Protein AF-A0A8T1TCF3-F1 (afdb_monomer_lite)

InterPro domains:
  IPR020339 Ciliary microtubule inner protein 1-like [PF14945] (6-82)
  IPR020339 Ciliary microtubule inner protein 1-like [PTHR31909] (2-83)

Radius of gyration: 40.35 Å; chains: 1; bounding box: 70×58×101 Å

pLDDT: mean 73.55, std 9.68, range [37.53, 90.69]

Organism: Chelydra serpentina (NCBI:txid8475)

Sequence (84 aa)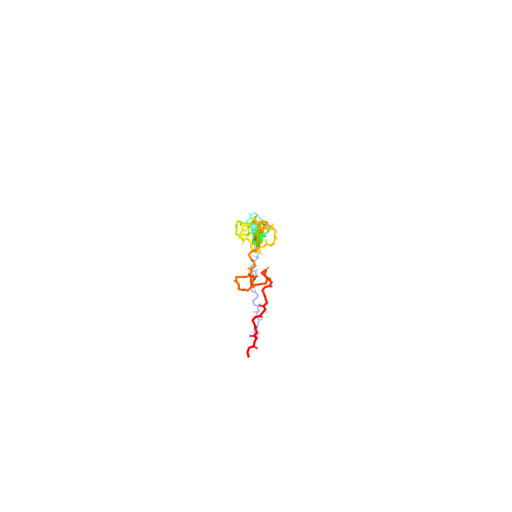:
MIKDERKEPTKPKIELPEHLQIRPVTPVEKYIKVYPSPPIPKTTQGFIGWRSSVPGLELERYYQVRSCKGAFHKDLKWPDEPSD

Foldseek 3Di:
DDDDPPDDPDPPPPDDPPVPDDDPDDPCCVPDDDDDDDDDDCPPPVQAECQHPDPPSHPVDDDDPDDPPCPVVVVVVDDDDDDD

Structure (mmCIF, N/CA/C/O backbone):
data_AF-A0A8T1TCF3-F1
#
_entry.id   AF-A0A8T1TCF3-F1
#
loop_
_atom_site.group_PDB
_atom_site.id
_atom_site.type_symbol
_atom_site.label_atom_id
_atom_site.label_alt_id
_a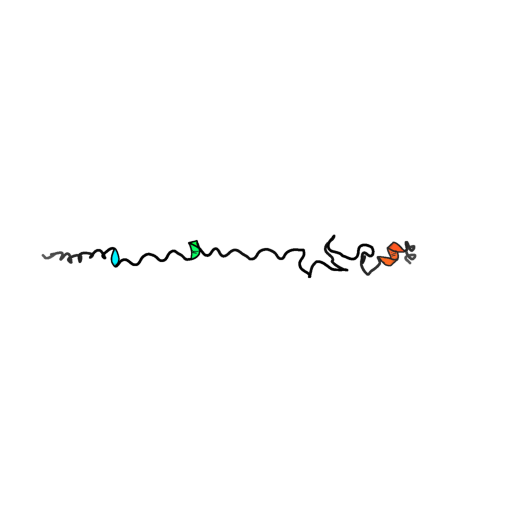tom_site.label_comp_id
_atom_site.label_asym_id
_atom_site.label_entity_id
_atom_site.label_seq_id
_atom_site.pdbx_PDB_ins_code
_atom_site.Cartn_x
_atom_site.Cartn_y
_atom_site.Cartn_z
_atom_site.occupancy
_atom_site.B_iso_or_equiv
_atom_site.auth_seq_id
_atom_site.auth_comp_id
_atom_site.auth_asym_id
_atom_site.auth_atom_id
_atom_site.pdbx_PDB_model_num
ATOM 1 N N . MET A 1 1 ? -34.134 -49.811 68.472 1.00 37.53 1 MET A N 1
ATOM 2 C CA . MET A 1 1 ? -33.039 -49.443 67.549 1.00 37.53 1 MET A CA 1
ATOM 3 C C . MET A 1 1 ? -33.401 -48.127 66.884 1.00 37.53 1 MET A C 1
ATOM 5 O O . MET A 1 1 ? -34.516 -47.986 66.409 1.00 37.53 1 MET A O 1
ATOM 9 N N . ILE A 1 2 ? -32.484 -47.165 66.974 1.00 49.03 2 ILE A N 1
ATOM 10 C CA . ILE A 1 2 ? -32.574 -45.778 66.503 1.00 49.03 2 ILE A CA 1
ATOM 11 C C . ILE A 1 2 ? -32.548 -45.715 64.972 1.00 49.03 2 ILE A C 1
ATOM 13 O O . ILE A 1 2 ? -31.765 -46.442 64.366 1.00 49.03 2 ILE A O 1
ATOM 17 N N . LYS A 1 3 ? -33.314 -44.786 64.386 1.00 50.69 3 LYS A N 1
ATOM 18 C CA . LYS A 1 3 ? -32.861 -43.866 63.323 1.00 50.69 3 LYS A CA 1
ATOM 19 C C . LYS A 1 3 ? -33.894 -42.750 63.174 1.00 50.69 3 LYS A C 1
ATOM 21 O O . LYS A 1 3 ? -34.836 -42.845 62.401 1.00 50.69 3 LYS A O 1
ATOM 26 N N . ASP A 1 4 ? -33.724 -41.729 64.003 1.00 50.00 4 ASP A N 1
ATOM 27 C CA . ASP A 1 4 ? -34.449 -40.468 63.902 1.00 50.00 4 ASP A CA 1
ATOM 28 C C . ASP A 1 4 ? -33.646 -39.573 62.947 1.00 50.00 4 ASP A C 1
ATOM 30 O O . ASP A 1 4 ? -32.600 -39.022 63.305 1.00 50.00 4 ASP A O 1
ATOM 34 N N . GLU A 1 5 ? -34.046 -39.549 61.676 1.00 63.47 5 GLU A N 1
ATOM 35 C CA . GLU A 1 5 ? -33.425 -38.711 60.651 1.00 63.47 5 GLU A CA 1
ATOM 36 C C . GLU A 1 5 ? -33.847 -37.254 60.870 1.00 63.47 5 GLU A C 1
ATOM 38 O O . GLU A 1 5 ? -34.870 -36.788 60.363 1.00 63.47 5 GLU A O 1
ATOM 43 N N . ARG A 1 6 ? -33.043 -36.512 61.641 1.00 57.56 6 ARG A N 1
ATOM 44 C CA . ARG A 1 6 ? -33.164 -35.054 61.757 1.00 57.56 6 ARG A CA 1
ATOM 45 C C . ARG A 1 6 ? -32.955 -34.412 60.385 1.00 57.56 6 ARG A C 1
ATOM 47 O O . ARG A 1 6 ? -31.826 -34.227 59.941 1.00 57.56 6 ARG A O 1
ATOM 54 N N . LYS A 1 7 ? -34.053 -34.039 59.732 1.00 63.03 7 LYS A N 1
ATOM 55 C CA . LYS A 1 7 ? -34.045 -33.138 58.577 1.00 63.03 7 LYS A CA 1
ATOM 56 C C . LYS A 1 7 ? -33.687 -31.740 59.075 1.00 63.03 7 LYS A C 1
ATOM 58 O O . LYS A 1 7 ? -34.427 -31.157 59.866 1.00 63.03 7 LYS A O 1
ATOM 63 N N . GLU A 1 8 ? -3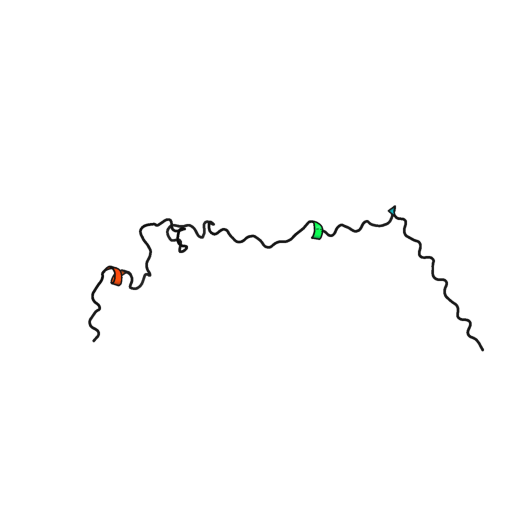2.541 -31.220 58.650 1.00 64.75 8 GLU A N 1
ATOM 64 C CA . GLU A 1 8 ? -32.173 -29.830 58.915 1.00 64.75 8 GLU A CA 1
ATOM 65 C C . GLU A 1 8 ? -33.219 -28.894 58.288 1.00 64.75 8 GLU A C 1
ATOM 67 O O . GLU A 1 8 ? -33.623 -29.114 57.140 1.00 64.75 8 GLU A O 1
ATOM 72 N N . PRO A 1 9 ? -33.687 -27.853 58.998 1.00 62.16 9 PRO A N 1
ATOM 73 C CA . PRO A 1 9 ? -34.596 -26.887 58.409 1.00 62.16 9 PRO A CA 1
ATOM 74 C C . PRO A 1 9 ? -33.854 -26.133 57.302 1.00 62.16 9 PRO A C 1
ATOM 76 O O . PRO A 1 9 ? -32.942 -25.344 57.559 1.00 62.16 9 PRO A O 1
ATOM 79 N N . THR A 1 10 ? -34.247 -26.374 56.052 1.00 65.19 10 THR A N 1
ATOM 80 C CA . THR A 1 10 ? -33.818 -25.574 54.904 1.00 65.19 10 THR A CA 1
ATOM 81 C C . THR A 1 10 ? -34.190 -24.124 55.172 1.00 65.19 10 THR A C 1
ATOM 83 O O . THR A 1 10 ? -35.372 -23.779 55.194 1.00 65.19 10 THR A O 1
ATOM 86 N N . LYS A 1 11 ? -33.179 -23.283 55.419 1.00 68.38 11 LYS A N 1
ATOM 87 C CA . LYS A 1 11 ? -33.351 -21.843 55.632 1.00 68.38 11 LYS A CA 1
ATOM 88 C C . LYS A 1 11 ? -34.230 -21.274 54.509 1.00 68.38 11 LYS A C 1
ATOM 90 O O . LYS A 1 11 ? -33.961 -21.586 53.343 1.00 68.38 11 LYS A O 1
ATOM 95 N N . PRO A 1 12 ? -35.251 -20.457 54.818 1.00 66.88 12 PRO A N 1
ATOM 96 C CA . PRO A 1 12 ? -36.033 -19.803 53.781 1.00 66.88 12 PRO A CA 1
ATOM 97 C C . PRO A 1 12 ? -35.082 -18.941 52.947 1.00 66.88 12 PRO A C 1
ATOM 99 O O . PRO A 1 12 ? -34.364 -18.094 53.483 1.00 66.88 12 PRO A O 1
ATOM 102 N N . LYS A 1 13 ? -35.024 -19.198 51.638 1.00 65.69 13 LYS A N 1
ATOM 103 C CA . LYS A 1 13 ? -34.306 -18.333 50.702 1.00 65.69 13 LYS A CA 1
ATOM 104 C C . LYS A 1 13 ? -35.075 -17.017 50.660 1.00 65.69 13 LYS A C 1
ATOM 106 O O . LYS A 1 13 ? -36.136 -16.952 50.057 1.00 65.69 13 LYS A O 1
ATOM 111 N N . ILE A 1 14 ? -34.578 -16.009 51.369 1.00 74.06 14 ILE A N 1
ATOM 112 C CA . ILE A 1 14 ? -35.111 -14.650 51.296 1.00 74.06 14 ILE A CA 1
ATOM 113 C C . ILE A 1 14 ? -34.887 -14.180 49.860 1.00 74.06 14 ILE A C 1
ATOM 115 O O . ILE A 1 14 ? -33.744 -14.065 49.415 1.00 74.06 14 ILE A O 1
ATOM 119 N N . GLU A 1 15 ? -35.972 -13.976 49.122 1.00 76.25 15 GLU A N 1
ATOM 120 C CA . GLU A 1 15 ? -35.909 -13.399 47.785 1.00 76.25 15 GLU A CA 1
ATOM 121 C C . GLU A 1 15 ? -35.441 -11.948 47.914 1.00 76.25 15 GLU A C 1
ATOM 123 O O . GLU A 1 15 ? -36.004 -11.163 48.680 1.00 76.25 15 GLU A O 1
ATOM 128 N N . LEU A 1 16 ? -34.352 -11.602 47.222 1.00 78.81 16 LEU A N 1
ATOM 129 C CA . LEU A 1 16 ? -33.791 -10.259 47.284 1.00 78.81 16 LEU A CA 1
ATOM 130 C C . LEU A 1 16 ? -34.783 -9.282 46.625 1.00 78.81 16 LEU A C 1
ATOM 132 O O . LEU A 1 16 ? -35.119 -9.487 45.453 1.00 78.81 16 LEU A O 1
ATOM 136 N N . PRO A 1 17 ? -35.223 -8.221 47.329 1.00 85.38 17 PRO A N 1
ATOM 137 C CA . PRO A 1 17 ? -36.109 -7.207 46.773 1.00 85.38 17 PRO A CA 1
ATOM 138 C C . PRO A 1 17 ? -35.602 -6.670 45.434 1.00 85.38 17 PRO A C 1
ATOM 140 O O . PRO A 1 17 ? -34.413 -6.396 45.285 1.00 85.38 17 PRO A O 1
ATOM 143 N N . GLU A 1 18 ? -36.510 -6.472 44.479 1.00 78.44 18 GLU A N 1
ATOM 144 C CA . GLU A 1 18 ? -36.193 -6.094 43.092 1.00 78.44 18 GLU A CA 1
ATOM 145 C C . GLU A 1 18 ? -35.313 -4.836 42.988 1.00 78.44 18 GLU A C 1
ATOM 147 O O . GLU A 1 18 ? -34.386 -4.777 42.188 1.00 78.44 18 GLU A O 1
ATOM 152 N N . HIS A 1 19 ? -35.533 -3.849 43.859 1.00 79.94 19 HIS A N 1
ATOM 153 C CA . HIS A 1 19 ? -34.754 -2.607 43.891 1.00 79.94 19 HIS A CA 1
ATOM 154 C C . HIS A 1 19 ? -33.326 -2.770 44.445 1.00 79.94 19 HIS A C 1
ATOM 156 O O . HIS A 1 19 ? -32.504 -1.873 44.270 1.00 79.94 19 HIS A O 1
ATOM 162 N N . LEU A 1 20 ? -33.030 -3.889 45.118 1.00 80.62 20 LEU A N 1
ATOM 163 C CA . LEU A 1 20 ? -31.688 -4.259 45.584 1.00 80.62 20 LEU A CA 1
ATOM 164 C C . LEU A 1 20 ? -30.960 -5.169 44.585 1.00 80.62 20 LEU A C 1
ATOM 166 O O . LEU A 1 20 ? -29.777 -5.462 44.769 1.00 80.62 20 LEU A O 1
ATOM 170 N N . GLN A 1 21 ? -31.640 -5.627 43.531 1.00 81.25 21 GLN A N 1
ATOM 171 C CA . GLN A 1 21 ? -31.021 -6.437 42.491 1.00 81.25 21 GLN A CA 1
ATOM 172 C C . GLN A 1 21 ? -30.155 -5.545 41.596 1.00 81.25 21 GLN A C 1
ATOM 174 O O . GLN A 1 21 ? -30.616 -4.575 40.991 1.00 81.25 21 GLN A O 1
ATOM 179 N N . ILE A 1 22 ? -28.869 -5.879 41.505 1.00 78.62 22 ILE A N 1
ATOM 180 C 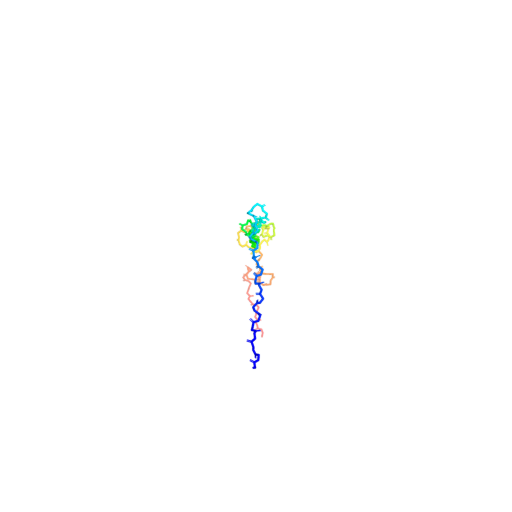CA . ILE A 1 22 ? -27.941 -5.202 40.601 1.00 78.62 22 ILE A CA 1
ATOM 181 C C . ILE A 1 22 ? -28.387 -5.510 39.176 1.00 78.62 22 ILE A C 1
ATOM 183 O O . ILE A 1 22 ? -28.475 -6.673 38.778 1.00 78.62 22 ILE A O 1
ATOM 187 N N . ARG A 1 23 ? -28.653 -4.465 38.388 1.00 73.00 23 ARG A N 1
ATOM 188 C CA . ARG A 1 23 ? -28.928 -4.651 36.965 1.00 73.00 23 ARG A CA 1
ATOM 189 C C . ARG A 1 23 ? -27.688 -5.262 36.314 1.00 73.00 23 ARG A C 1
ATOM 191 O O . ARG A 1 23 ? -26.596 -4.724 36.516 1.00 73.00 23 ARG A O 1
ATOM 198 N N . PRO A 1 24 ? -27.823 -6.349 35.537 1.00 71.94 24 PRO A N 1
ATOM 199 C CA . PRO A 1 24 ? -26.691 -6.887 34.807 1.00 71.94 24 PRO A CA 1
ATOM 200 C C . PRO A 1 24 ? -26.145 -5.780 33.907 1.00 71.94 24 PRO A C 1
ATOM 202 O O . PRO A 1 24 ? -26.886 -5.170 33.131 1.00 71.94 24 PRO A O 1
ATOM 205 N N . VAL A 1 25 ? -24.854 -5.482 34.058 1.00 73.50 25 VAL A N 1
ATOM 206 C CA . VAL A 1 25 ? -24.162 -4.530 33.192 1.00 73.50 25 VAL A CA 1
ATOM 207 C C . VAL A 1 25 ? -24.335 -5.043 31.772 1.00 73.50 25 VAL A C 1
ATOM 209 O O . VAL A 1 25 ? -24.046 -6.207 31.495 1.00 73.50 25 VAL A O 1
ATOM 212 N N . THR A 1 26 ? -24.855 -4.203 30.878 1.00 71.31 26 THR A N 1
ATOM 213 C CA . THR A 1 26 ? -24.936 -4.581 29.469 1.00 71.31 26 THR A CA 1
ATOM 214 C C . THR A 1 26 ? -23.537 -4.981 29.020 1.00 71.31 26 THR A C 1
ATOM 216 O O . THR A 1 26 ? -22.626 -4.160 29.176 1.00 71.31 26 THR A O 1
ATOM 219 N N . PRO A 1 27 ? -23.340 -6.202 28.494 1.00 78.62 27 PRO A N 1
ATOM 220 C CA . PRO A 1 27 ? -22.020 -6.632 28.080 1.00 78.62 27 PRO A CA 1
ATOM 221 C C . PRO A 1 27 ? -21.508 -5.636 27.049 1.00 78.62 27 PRO A C 1
ATOM 223 O O . PRO A 1 27 ? -22.200 -5.292 26.087 1.00 78.62 27 PRO A O 1
ATOM 226 N N . VAL A 1 28 ? -20.304 -5.130 27.296 1.00 68.44 28 VAL A N 1
ATOM 227 C CA . VAL A 1 28 ? -19.660 -4.099 26.477 1.00 68.44 28 VAL A CA 1
ATOM 228 C C . VAL A 1 28 ? -19.549 -4.558 25.017 1.00 68.44 28 VAL A C 1
ATOM 230 O O . VAL A 1 28 ? -19.667 -3.748 24.103 1.00 68.44 28 VAL A O 1
ATOM 233 N N . GLU A 1 29 ? -19.463 -5.871 24.800 1.00 73.44 29 GLU A N 1
ATOM 234 C CA . GLU A 1 29 ? -19.520 -6.577 23.511 1.00 73.44 29 GLU A CA 1
ATOM 235 C C . GLU A 1 29 ? -20.726 -6.195 22.637 1.00 73.44 29 GLU A C 1
ATOM 237 O O . GLU A 1 29 ? -20.636 -6.218 21.410 1.00 73.44 29 GLU A O 1
ATOM 242 N N . LYS A 1 30 ? -21.857 -5.798 23.241 1.00 75.06 30 LYS A N 1
ATOM 243 C CA . LYS A 1 30 ? -23.038 -5.326 22.498 1.00 75.06 30 LYS A CA 1
ATOM 244 C C . LYS A 1 30 ? -22.757 -4.023 21.739 1.00 75.06 30 LYS A C 1
ATOM 246 O O . LYS A 1 30 ? -23.376 -3.776 20.703 1.00 75.06 30 LYS A O 1
ATOM 251 N N . TYR A 1 31 ? -21.843 -3.200 22.250 1.00 72.62 31 TYR A N 1
ATOM 252 C CA . TYR A 1 31 ? -21.564 -1.854 21.746 1.00 72.62 31 TYR A CA 1
ATOM 253 C C . TYR A 1 31 ? -20.152 -1.704 21.169 1.00 72.62 31 TYR A C 1
ATOM 255 O O . TYR A 1 31 ? -19.949 -0.876 20.284 1.00 72.62 31 TYR A O 1
ATOM 263 N N . ILE A 1 32 ? -19.191 -2.518 21.611 1.00 81.75 32 ILE A N 1
ATOM 264 C CA . ILE A 1 32 ? -17.815 -2.506 21.114 1.00 81.75 32 ILE A CA 1
ATOM 265 C C . ILE A 1 32 ? -17.608 -3.715 20.211 1.00 81.75 32 ILE A C 1
ATOM 267 O O . ILE A 1 32 ? -17.383 -4.833 20.670 1.00 81.75 32 ILE A O 1
ATOM 271 N N . LYS A 1 33 ? -17.666 -3.475 18.902 1.00 82.25 33 LYS A N 1
ATOM 272 C CA . LYS A 1 33 ? -17.285 -4.464 17.894 1.00 82.25 33 LYS A CA 1
ATOM 273 C C . LYS A 1 33 ? -15.851 -4.188 17.463 1.00 82.25 33 LYS A C 1
ATOM 275 O O . LYS A 1 33 ? -15.583 -3.175 16.821 1.00 82.25 33 LYS A O 1
ATOM 280 N N . VAL A 1 34 ? -14.936 -5.080 17.830 1.00 83.19 34 VAL A N 1
ATOM 281 C CA . VAL A 1 34 ? -13.534 -4.997 17.412 1.00 83.19 34 VAL A CA 1
ATOM 282 C C . VAL A 1 34 ? -13.406 -5.680 16.054 1.00 83.19 34 VAL A C 1
ATOM 284 O O . VAL A 1 34 ? -13.432 -6.904 15.961 1.00 83.19 34 VAL A O 1
ATOM 287 N N . TYR A 1 35 ? -13.309 -4.881 14.995 1.00 87.06 35 TYR A N 1
ATOM 288 C CA . TYR A 1 35 ? -13.000 -5.355 13.648 1.00 87.06 35 TYR A CA 1
ATOM 289 C C . TYR A 1 35 ? -11.519 -5.113 13.336 1.00 87.06 35 TYR A C 1
ATOM 291 O O . TYR A 1 35 ? -10.931 -4.175 13.881 1.00 87.06 35 TYR A O 1
ATOM 299 N N . PRO A 1 36 ? -10.901 -5.930 12.467 1.00 90.69 36 PRO A N 1
ATOM 300 C CA . PRO A 1 36 ? -9.559 -5.642 11.984 1.00 90.69 36 PRO A CA 1
ATOM 301 C C . PRO A 1 36 ? -9.537 -4.312 11.225 1.00 90.69 36 PRO A C 1
ATOM 303 O O . PRO A 1 36 ? -10.528 -3.907 10.611 1.00 90.69 36 PRO A O 1
ATOM 306 N N . SER A 1 37 ? -8.384 -3.648 11.246 1.00 88.50 37 SER A N 1
ATOM 307 C CA . SER A 1 37 ? -8.171 -2.426 10.476 1.00 88.50 37 SER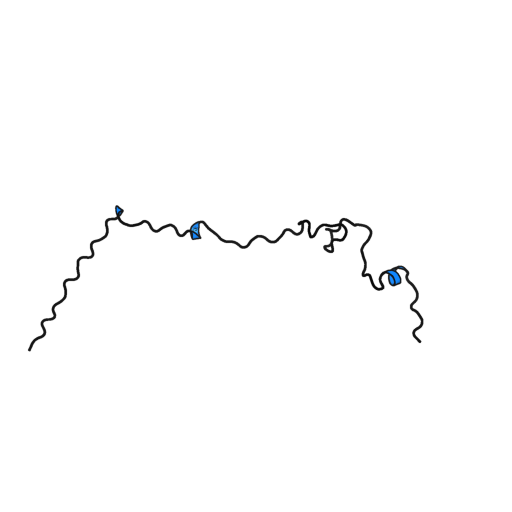 A CA 1
ATOM 308 C C . SER A 1 37 ? -8.374 -2.677 8.977 1.00 88.50 37 SER A C 1
ATOM 310 O O . SER A 1 37 ? -7.995 -3.742 8.478 1.00 88.50 37 SER A O 1
ATOM 312 N N . PRO A 1 38 ? -8.940 -1.708 8.236 1.00 88.88 38 PRO A N 1
ATOM 313 C CA . PRO A 1 38 ? -9.080 -1.828 6.793 1.00 88.88 38 PRO A CA 1
ATOM 314 C C . PRO A 1 38 ? -7.702 -1.935 6.118 1.00 88.88 38 PRO A C 1
ATOM 316 O O . PRO A 1 38 ? -6.707 -1.434 6.652 1.00 88.88 38 PRO A O 1
ATOM 319 N N . PRO A 1 39 ? -7.623 -2.571 4.937 1.00 86.38 39 PRO A N 1
ATOM 320 C CA . PRO A 1 39 ? -6.375 -2.662 4.194 1.00 86.38 39 PRO A CA 1
ATOM 321 C C . PRO A 1 39 ? -5.873 -1.268 3.805 1.00 86.38 39 PRO A C 1
ATOM 323 O O . PRO A 1 39 ? -6.656 -0.369 3.491 1.00 86.38 39 PRO A O 1
ATOM 326 N N . ILE A 1 40 ? -4.549 -1.108 3.795 1.00 80.50 40 ILE A N 1
ATOM 327 C CA . ILE A 1 40 ? -3.898 0.139 3.389 1.00 80.50 40 ILE A CA 1
ATOM 328 C C . ILE A 1 40 ? -4.312 0.452 1.943 1.00 80.50 40 ILE A C 1
ATOM 330 O O . ILE A 1 40 ? -4.173 -0.413 1.069 1.00 80.50 40 ILE A O 1
ATOM 334 N N . PRO A 1 41 ? -4.820 1.665 1.656 1.00 80.00 41 PRO A N 1
ATOM 335 C CA . PRO A 1 41 ? -5.233 1.997 0.308 1.00 80.00 41 PRO A CA 1
ATOM 336 C C . PRO A 1 41 ? -4.021 1.981 -0.621 1.00 80.00 41 PRO A C 1
ATOM 338 O O . PRO A 1 41 ? -2.955 2.514 -0.303 1.00 80.00 41 PRO A O 1
ATOM 341 N N . LYS A 1 42 ? -4.210 1.400 -1.809 1.00 72.56 42 LYS A N 1
ATOM 342 C CA . LYS A 1 42 ? -3.180 1.298 -2.857 1.00 72.56 42 LYS A CA 1
ATOM 343 C C . LYS A 1 42 ? -2.675 2.658 -3.346 1.00 72.56 42 LYS A C 1
ATOM 345 O O . LYS A 1 42 ? -1.681 2.714 -4.045 1.00 72.56 42 LYS A O 1
ATOM 350 N N . THR A 1 43 ? -3.364 3.742 -2.999 1.00 69.38 43 THR A N 1
ATOM 351 C CA . THR A 1 43 ? -3.002 5.123 -3.333 1.00 69.38 43 THR A CA 1
ATOM 352 C C . THR A 1 43 ? -2.170 5.810 -2.249 1.00 69.38 43 THR A C 1
ATOM 354 O O . THR A 1 43 ? -1.903 7.005 -2.351 1.00 69.38 43 THR A O 1
ATOM 357 N N . THR A 1 44 ? -1.777 5.098 -1.187 1.00 74.19 44 THR A N 1
ATOM 358 C CA . THR A 1 44 ? -0.834 5.645 -0.202 1.00 74.19 44 THR A CA 1
ATOM 359 C C . THR A 1 44 ? 0.491 5.997 -0.874 1.00 74.19 44 THR A C 1
ATOM 361 O O . THR A 1 44 ? 0.921 5.338 -1.820 1.00 74.19 44 THR A O 1
ATOM 364 N N . GLN A 1 45 ? 1.149 7.042 -0.366 1.00 67.62 45 GLN A N 1
ATOM 365 C CA . GLN A 1 45 ? 2.355 7.658 -0.935 1.00 67.62 45 GLN A CA 1
ATOM 366 C C . GLN A 1 45 ? 3.510 6.674 -1.221 1.00 67.62 45 GLN A C 1
ATOM 368 O O . GLN A 1 45 ? 4.396 6.994 -2.001 1.00 67.62 45 GLN A O 1
ATOM 373 N N . GLY A 1 46 ? 3.497 5.469 -0.637 1.00 72.25 46 GLY A N 1
ATOM 374 C CA . GLY A 1 46 ? 4.469 4.412 -0.934 1.00 72.25 46 GLY A CA 1
ATOM 375 C C . GLY A 1 46 ? 4.264 3.688 -2.272 1.00 72.25 46 GLY A C 1
ATOM 376 O O . GLY A 1 46 ? 5.206 3.085 -2.774 1.00 72.25 46 GLY A O 1
ATOM 377 N N . PHE A 1 47 ? 3.066 3.743 -2.861 1.00 77.69 47 PHE A N 1
ATOM 378 C CA . PHE A 1 47 ? 2.747 3.053 -4.118 1.00 77.69 47 PHE A CA 1
ATOM 379 C C . PHE A 1 47 ? 2.687 3.981 -5.330 1.00 77.69 47 PHE A C 1
ATOM 381 O O . PHE A 1 47 ? 2.836 3.510 -6.450 1.00 77.69 47 PHE A O 1
ATOM 388 N N . ILE A 1 48 ? 2.457 5.280 -5.143 1.00 86.44 48 ILE A N 1
ATOM 389 C CA . ILE A 1 48 ? 2.434 6.254 -6.241 1.00 86.44 48 ILE A CA 1
ATOM 390 C C . ILE A 1 48 ? 3.798 6.926 -6.314 1.00 86.44 48 ILE A C 1
ATOM 392 O O . ILE A 1 48 ? 4.295 7.448 -5.318 1.00 86.44 48 ILE A O 1
ATOM 396 N N . GLY A 1 49 ? 4.399 6.955 -7.496 1.00 84.62 49 GLY A N 1
ATOM 397 C CA . GLY A 1 49 ? 5.684 7.617 -7.672 1.00 84.62 49 GLY A CA 1
ATOM 398 C C . GLY A 1 49 ? 6.196 7.526 -9.096 1.00 84.62 49 GLY A C 1
ATOM 399 O O . GLY A 1 49 ? 5.687 6.765 -9.911 1.00 84.62 49 GLY A O 1
ATOM 400 N N . TRP A 1 50 ? 7.244 8.292 -9.393 1.00 84.38 50 TRP A N 1
ATOM 401 C CA . TRP A 1 50 ? 7.886 8.296 -10.711 1.00 84.38 50 TRP A CA 1
ATOM 402 C C . TRP A 1 50 ? 8.313 6.898 -11.158 1.00 84.38 50 TRP A C 1
ATOM 404 O O . TRP A 1 50 ? 8.046 6.516 -12.285 1.00 84.38 50 TRP A O 1
ATOM 414 N N . ARG A 1 51 ? 8.870 6.107 -10.236 1.00 76.56 51 ARG A N 1
ATOM 415 C CA . ARG A 1 51 ? 9.318 4.727 -10.475 1.00 76.56 51 ARG A CA 1
ATOM 416 C C . ARG A 1 51 ? 8.447 3.690 -9.768 1.00 76.56 51 ARG A C 1
ATOM 418 O O . ARG A 1 51 ? 8.970 2.689 -9.281 1.00 76.56 51 ARG A O 1
ATOM 425 N N . SER A 1 52 ? 7.148 3.957 -9.626 1.00 82.00 52 SER A N 1
ATOM 426 C CA . SER A 1 52 ? 6.251 2.948 -9.063 1.00 82.00 52 SER A CA 1
ATOM 427 C C . SER A 1 52 ? 6.333 1.661 -9.882 1.00 82.00 52 SER A C 1
ATOM 429 O O . SER A 1 52 ? 6.325 1.694 -11.108 1.00 82.00 52 SER A O 1
ATOM 431 N N . SER A 1 53 ? 6.424 0.523 -9.198 1.00 76.19 53 SER A N 1
ATOM 432 C CA . SER A 1 53 ? 6.358 -0.800 -9.820 1.00 76.19 53 SER A CA 1
ATOM 433 C C . SER A 1 53 ? 4.921 -1.283 -10.029 1.00 76.19 53 SER A C 1
ATOM 435 O O . SER A 1 53 ? 4.717 -2.371 -10.569 1.00 76.19 53 SER A O 1
ATOM 437 N N . VAL A 1 54 ? 3.927 -0.512 -9.576 1.00 79.62 54 VAL A N 1
ATOM 438 C CA . VAL A 1 54 ? 2.508 -0.848 -9.688 1.00 79.62 54 VAL A CA 1
ATOM 439 C C . VAL A 1 54 ? 1.949 -0.219 -10.967 1.00 79.62 54 VAL A C 1
ATOM 441 O O . VAL A 1 54 ? 1.849 1.007 -11.011 1.00 79.62 54 VAL A O 1
ATOM 444 N N . PRO A 1 55 ? 1.526 -1.027 -11.963 1.00 81.69 55 PRO A N 1
ATOM 445 C CA . PRO A 1 55 ? 1.060 -0.516 -13.248 1.00 81.69 55 PRO A CA 1
ATOM 446 C C . PRO A 1 55 ? -0.068 0.505 -13.103 1.00 81.69 55 PRO A C 1
ATOM 448 O O . PRO A 1 55 ? -1.093 0.233 -12.468 1.00 81.69 55 PRO A O 1
ATOM 451 N N . GLY A 1 56 ? 0.115 1.667 -13.724 1.00 83.44 56 GLY A N 1
ATOM 452 C CA . GLY A 1 56 ? -0.851 2.766 -13.715 1.00 83.44 56 GLY A CA 1
ATOM 453 C C . GLY A 1 56 ? -0.755 3.690 -12.499 1.00 83.44 56 GLY A C 1
ATOM 454 O O . GLY A 1 56 ? -1.512 4.657 -12.426 1.00 83.44 56 GLY A O 1
ATOM 455 N N . LEU A 1 57 ? 0.166 3.423 -11.566 1.00 84.31 57 LEU A N 1
ATOM 456 C CA . LEU A 1 57 ? 0.551 4.357 -10.500 1.00 84.31 57 LEU A CA 1
ATOM 457 C C . LEU A 1 57 ? 1.929 4.990 -10.753 1.00 84.31 57 LEU A C 1
ATOM 459 O O . LEU A 1 57 ? 2.368 5.835 -9.962 1.00 84.31 57 LEU A O 1
ATOM 463 N N . GLU A 1 58 ? 2.610 4.610 -11.839 1.00 84.06 58 GLU A N 1
ATOM 464 C CA . GLU A 1 58 ? 3.789 5.320 -12.316 1.00 84.06 58 GLU A CA 1
ATOM 465 C C . GLU A 1 58 ? 3.429 6.697 -12.897 1.00 84.06 58 GLU A C 1
ATOM 467 O O . GLU A 1 58 ? 2.555 6.838 -13.752 1.00 84.06 58 GLU A O 1
ATOM 472 N N . LEU A 1 59 ? 4.126 7.739 -12.436 1.00 83.12 59 LEU A N 1
ATOM 473 C CA . LEU A 1 59 ? 4.029 9.071 -13.051 1.00 83.12 59 LEU A CA 1
ATOM 474 C C . LEU A 1 59 ? 4.875 9.166 -14.331 1.00 83.12 59 LEU A C 1
ATOM 476 O O . LEU A 1 59 ? 4.599 9.984 -15.210 1.00 83.12 59 LEU A O 1
ATOM 480 N N . GLU A 1 60 ? 5.909 8.332 -14.448 1.00 80.44 60 GLU A N 1
ATOM 481 C CA . GLU A 1 60 ? 6.779 8.274 -15.617 1.00 80.44 60 GLU A CA 1
ATOM 482 C C . GLU A 1 60 ? 6.112 7.471 -16.744 1.00 80.44 60 GLU A C 1
ATOM 484 O O . GLU A 1 60 ? 6.050 6.248 -16.719 1.00 80.44 60 GLU A O 1
ATOM 489 N N . ARG A 1 61 ? 5.590 8.175 -17.755 1.00 72.44 61 ARG A N 1
ATOM 490 C CA . ARG A 1 61 ? 4.783 7.568 -18.831 1.00 72.44 61 ARG A CA 1
ATOM 491 C C . ARG A 1 61 ? 5.596 7.026 -20.013 1.00 72.44 61 ARG A C 1
ATOM 493 O O . ARG A 1 61 ? 5.086 6.220 -20.784 1.00 72.44 61 ARG A O 1
ATOM 500 N N . TYR A 1 62 ? 6.828 7.503 -20.189 1.00 69.62 62 TYR A N 1
ATOM 501 C CA . TYR A 1 62 ? 7.605 7.289 -21.420 1.00 69.62 62 TYR A CA 1
ATOM 502 C C . TYR A 1 62 ? 8.841 6.410 -21.240 1.00 69.62 62 TYR A C 1
ATOM 504 O O . TYR A 1 62 ? 9.301 5.809 -22.207 1.00 69.62 62 TYR A O 1
ATOM 512 N N . TYR A 1 63 ? 9.376 6.319 -20.024 1.00 67.81 63 TYR A N 1
ATOM 513 C CA . TYR A 1 63 ? 10.577 5.549 -19.741 1.00 67.81 63 TYR A CA 1
ATOM 514 C C . TYR A 1 63 ? 10.216 4.397 -18.807 1.00 67.81 63 TYR A C 1
ATOM 516 O O . TYR A 1 63 ? 10.066 4.565 -17.602 1.00 67.81 63 TYR A O 1
ATOM 524 N N . GLN A 1 64 ? 10.038 3.207 -19.377 1.00 67.00 64 GLN A N 1
ATOM 525 C CA . GLN A 1 64 ? 9.941 1.994 -18.576 1.00 67.00 64 GLN A CA 1
ATOM 526 C C . GLN A 1 64 ? 11.355 1.496 -18.309 1.00 67.00 64 GLN A C 1
ATOM 528 O O . GLN A 1 64 ? 12.064 1.122 -19.245 1.00 67.00 64 GLN A O 1
ATOM 533 N N . VAL A 1 65 ? 11.762 1.462 -17.038 1.00 65.00 65 VAL A N 1
ATOM 534 C CA . VAL A 1 65 ? 13.010 0.809 -16.628 1.00 65.00 65 VAL A CA 1
ATOM 535 C C . VAL A 1 65 ? 12.869 -0.693 -16.899 1.00 65.00 65 VAL A C 1
ATOM 537 O O . VAL A 1 65 ? 12.418 -1.465 -16.054 1.00 65.00 65 VAL A O 1
ATOM 540 N N . ARG A 1 66 ? 13.219 -1.119 -18.113 1.00 61.50 66 ARG A N 1
ATOM 541 C CA . ARG A 1 66 ? 13.380 -2.531 -18.461 1.00 61.50 66 ARG A CA 1
ATOM 542 C C . ARG A 1 66 ? 14.667 -3.010 -17.791 1.00 61.50 66 ARG A C 1
ATOM 544 O O . ARG A 1 66 ? 15.675 -2.320 -17.866 1.00 61.50 66 ARG A O 1
ATOM 551 N N . SER A 1 67 ? 14.592 -4.147 -17.093 1.00 65.00 67 SER A N 1
ATOM 552 C CA . SER A 1 67 ? 15.691 -4.865 -16.416 1.00 65.00 67 SER A CA 1
ATOM 553 C C . SER A 1 67 ? 17.112 -4.410 -16.792 1.00 65.00 67 SER A C 1
ATOM 555 O O . SER A 1 67 ? 17.499 -4.456 -17.959 1.00 65.00 67 SER A O 1
ATOM 557 N N . CYS A 1 68 ? 17.928 -4.063 -15.791 1.00 63.19 68 CYS A N 1
ATOM 558 C CA . CYS A 1 68 ? 19.270 -3.499 -15.979 1.00 63.19 68 CYS A CA 1
ATOM 559 C C . CYS A 1 68 ? 20.248 -4.397 -16.761 1.00 63.19 68 CYS A C 1
ATOM 561 O O . CYS A 1 68 ? 21.278 -3.908 -17.219 1.0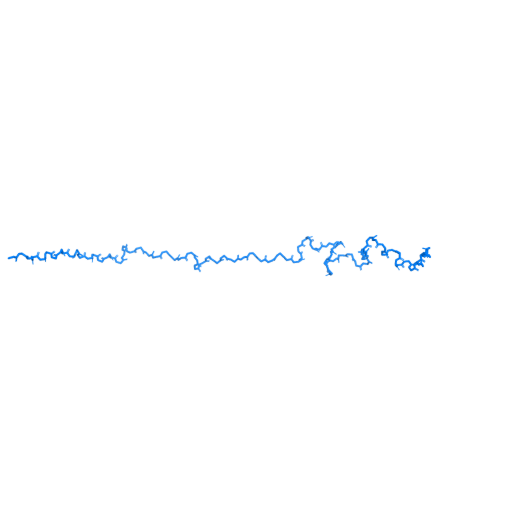0 63.19 68 CYS A O 1
ATOM 563 N N . LYS A 1 69 ? 19.976 -5.701 -16.912 1.00 68.19 69 LYS A N 1
ATOM 564 C CA . LYS A 1 69 ? 20.896 -6.637 -17.572 1.00 68.19 69 LYS A CA 1
ATOM 565 C C . LYS A 1 69 ? 20.330 -7.108 -18.911 1.00 68.19 69 LYS A C 1
ATOM 567 O O . LYS A 1 69 ? 19.353 -7.849 -18.959 1.00 68.19 69 LYS A O 1
ATOM 572 N N . GLY A 1 70 ? 20.960 -6.670 -20.000 1.00 66.19 70 GLY A N 1
ATOM 573 C CA . GLY A 1 70 ? 20.682 -7.141 -21.362 1.00 66.19 70 GLY A CA 1
ATOM 574 C C . GLY A 1 70 ? 19.463 -6.526 -22.060 1.00 66.19 70 GLY A C 1
ATOM 575 O O . GLY A 1 70 ? 19.275 -6.788 -23.244 1.00 66.19 70 GLY A O 1
ATOM 576 N N . ALA A 1 71 ? 18.655 -5.688 -21.395 1.00 69.31 71 ALA A N 1
ATOM 577 C CA . ALA A 1 71 ? 17.555 -4.977 -22.062 1.00 69.31 71 ALA A CA 1
ATOM 578 C C . ALA A 1 71 ? 18.074 -4.025 -23.153 1.00 69.31 71 ALA A C 1
ATOM 580 O O . ALA A 1 71 ? 17.575 -4.044 -24.272 1.00 69.31 71 ALA A O 1
ATOM 581 N N . PHE A 1 72 ? 19.155 -3.296 -22.860 1.00 69.38 72 PHE A N 1
ATOM 582 C CA . PHE A 1 72 ? 19.784 -2.377 -23.809 1.00 69.38 72 PHE A CA 1
ATOM 583 C C . PHE A 1 72 ? 20.315 -3.087 -25.068 1.00 69.38 72 PHE A C 1
ATOM 585 O O . PHE A 1 72 ? 20.105 -2.613 -26.177 1.00 69.38 72 PHE A O 1
ATOM 592 N N . HIS A 1 73 ? 20.922 -4.272 -24.914 1.00 71.12 73 HIS A N 1
ATOM 593 C CA . HIS A 1 73 ? 21.385 -5.096 -26.041 1.00 71.12 73 HIS A CA 1
ATOM 594 C C . HIS A 1 73 ? 20.233 -5.509 -26.973 1.00 71.12 73 HIS A C 1
ATOM 596 O O . HIS A 1 73 ? 20.366 -5.465 -28.195 1.00 71.12 73 HIS A O 1
ATOM 602 N N . LYS A 1 74 ? 19.071 -5.864 -26.401 1.00 69.81 74 LYS A N 1
ATOM 603 C CA . LYS A 1 74 ? 17.868 -6.219 -27.172 1.00 69.81 74 LYS A CA 1
ATOM 604 C C . LYS A 1 74 ? 17.279 -5.021 -27.911 1.00 69.81 74 LYS A C 1
ATOM 606 O O . LYS A 1 74 ? 16.866 -5.171 -29.058 1.00 69.81 74 LYS A O 1
ATOM 611 N N . ASP A 1 75 ? 17.259 -3.848 -27.279 1.00 74.50 75 ASP A N 1
ATOM 612 C CA . ASP A 1 75 ? 16.739 -2.624 -27.899 1.00 74.50 75 ASP A CA 1
ATOM 613 C C . ASP A 1 75 ? 17.617 -2.169 -29.082 1.00 74.50 75 ASP A C 1
ATOM 615 O O . ASP A 1 75 ? 17.096 -1.693 -30.091 1.00 74.50 75 ASP A O 1
ATOM 619 N N . LEU A 1 76 ? 18.933 -2.396 -29.004 1.00 81.38 76 LEU A N 1
ATOM 620 C CA . LEU A 1 76 ? 19.889 -2.137 -30.089 1.00 81.38 76 LEU A CA 1
ATOM 621 C C . LEU A 1 76 ? 19.792 -3.133 -31.255 1.00 81.38 76 LEU A C 1
ATOM 623 O O . LEU A 1 76 ? 20.356 -2.863 -32.314 1.00 81.38 76 LEU A O 1
ATOM 627 N N . LYS A 1 77 ? 19.095 -4.270 -31.078 1.00 79.00 77 LYS A N 1
ATOM 628 C CA . LYS A 1 77 ? 19.060 -5.394 -32.036 1.00 79.00 77 LYS A CA 1
ATOM 629 C C . LYS A 1 77 ? 20.463 -5.812 -32.493 1.00 79.00 77 LYS A C 1
ATOM 631 O O . LYS A 1 77 ? 20.682 -6.084 -33.673 1.00 79.00 77 LYS A O 1
ATOM 636 N N . TRP A 1 78 ? 21.417 -5.801 -31.567 1.00 78.81 78 TRP A N 1
ATOM 637 C CA . TRP A 1 78 ? 22.796 -6.136 -31.884 1.00 78.81 78 TRP A CA 1
ATOM 638 C C . TRP A 1 78 ? 22.901 -7.634 -32.219 1.00 78.81 78 TRP A C 1
ATOM 640 O O . TRP A 1 78 ? 22.241 -8.436 -31.551 1.00 78.81 78 TRP A O 1
ATOM 650 N N . PRO A 1 79 ? 23.654 -8.023 -33.263 1.00 78.88 79 PRO A N 1
ATOM 651 C CA . PRO A 1 79 ? 23.855 -9.429 -33.589 1.00 78.88 79 PRO A CA 1
ATOM 652 C C . PRO A 1 79 ? 24.605 -10.132 -32.457 1.00 78.88 79 PRO A C 1
ATOM 654 O O . PRO A 1 79 ? 25.549 -9.574 -31.901 1.00 78.88 79 PRO A O 1
ATOM 657 N N . ASP A 1 80 ? 24.188 -11.353 -32.127 1.00 78.50 80 ASP A N 1
ATOM 658 C CA . ASP A 1 80 ? 24.884 -12.151 -31.121 1.00 78.50 80 ASP A CA 1
ATOM 659 C C . ASP A 1 80 ? 26.319 -12.430 -31.587 1.00 78.50 80 ASP A C 1
ATOM 661 O O . ASP A 1 80 ? 26.562 -12.716 -32.765 1.00 78.50 80 ASP A O 1
ATOM 665 N N . GLU A 1 81 ? 27.280 -12.310 -30.667 1.00 77.00 81 GLU A N 1
ATOM 666 C CA . GLU A 1 81 ? 28.666 -12.653 -30.973 1.00 77.00 81 GLU A CA 1
ATOM 667 C C . GLU A 1 81 ? 28.761 -14.136 -31.366 1.00 77.00 81 GLU A C 1
ATOM 669 O O . GLU A 1 81 ? 28.056 -14.978 -30.792 1.00 77.00 81 GLU A O 1
ATOM 674 N N . PRO A 1 82 ? 29.610 -14.477 -32.353 1.00 70.75 82 PRO A N 1
ATOM 675 C CA . PRO A 1 82 ? 29.814 -15.863 -32.737 1.00 70.75 82 PRO A CA 1
ATOM 676 C C . PRO A 1 82 ? 30.293 -16.649 -31.514 1.00 70.75 82 PRO A C 1
ATOM 678 O O . PRO A 1 82 ? 31.272 -16.282 -30.869 1.00 70.75 82 PRO A O 1
ATOM 681 N N . SER A 1 83 ? 29.559 -17.707 -31.173 1.00 68.56 83 SER A N 1
ATOM 682 C CA . SER A 1 83 ? 29.979 -18.649 -30.137 1.00 68.56 83 SER A CA 1
ATOM 683 C C . SER A 1 83 ? 31.111 -19.505 -30.703 1.00 68.56 83 SER A C 1
ATOM 685 O O . SER A 1 83 ? 30.896 -20.191 -31.702 1.00 68.56 83 SER A O 1
ATOM 687 N N . ASP A 1 84 ? 32.291 -19.395 -30.095 1.00 60.06 84 ASP A N 1
ATOM 688 C CA . ASP A 1 84 ? 33.489 -20.204 -30.375 1.00 60.06 84 ASP A CA 1
ATOM 689 C C . ASP A 1 84 ? 33.325 -21.641 -29.841 1.00 60.06 84 ASP A C 1
ATOM 691 O O . ASP A 1 84 ? 32.770 -21.795 -28.722 1.00 60.06 84 ASP A O 1
#

Secondary structure (DSSP, 8-state):
--------------PPPGGGSPPPPPPGGGT---PPPPPPPTTSTTT-BTT-SSTT-BS-SS-----TTTHHHHHTTPPPPPP-